Protein AF-A0A1G4W6S1-F1 (afdb_monomer_lite)

Organism: NCBI:txid258505

Foldseek 3Di:
DDDDPVVVVVVVVVQCPPPVNVVVVVVVVVVCVVVCCCLCPVVVPDDQPDDDPVRSVVVVVVSSVVSVVVVVVVVDDD

InterPro domains:
  IPR025668 Transposase DDE domain [PF13751] (8-72)

Secondary structure (DSSP, 8-state):
-PPPHHHHHHHHHHHHTSHHHHHHHHHHHHHHHHHHHIIIIIS---S-SS-SHHHHHHHHHHHHHHHHHHHHHHHS--

Structure (mmCIF, N/CA/C/O backbone):
data_AF-A0A1G4W6S1-F1
#
_entry.id   AF-A0A1G4W6S1-F1
#
loop_
_atom_site.group_PDB
_atom_site.id
_atom_site.type_symbol
_atom_site.label_atom_id
_atom_site.label_alt_id
_atom_site.label_comp_id
_atom_site.label_asym_id
_atom_site.label_entity_id
_atom_site.label_seq_id
_atom_site.pdbx_PDB_ins_code
_atom_site.Cartn_x
_atom_site.Cartn_y
_atom_site.Cartn_z
_atom_site.occupancy
_atom_site.B_iso_or_equiv
_atom_site.auth_seq_id
_atom_site.auth_comp_id
_atom_site.auth_asym_id
_atom_site.auth_atom_id
_atom_site.pdbx_PDB_model_num
ATOM 1 N N . GLU A 1 1 ? -9.505 -14.196 -24.795 1.00 61.53 1 GLU A N 1
ATOM 2 C CA . GLU A 1 1 ? -8.456 -15.209 -24.572 1.00 61.53 1 GLU A CA 1
ATOM 3 C C . GLU A 1 1 ? -7.423 -14.622 -23.622 1.00 61.53 1 GLU A C 1
ATOM 5 O O . GLU A 1 1 ? -7.105 -13.444 -23.764 1.00 61.53 1 GLU A O 1
ATOM 10 N N . ALA A 1 2 ? -6.995 -15.357 -22.596 1.00 78.94 2 ALA A N 1
ATOM 11 C CA . ALA A 1 2 ? -5.955 -14.860 -21.699 1.00 78.94 2 ALA A CA 1
ATOM 12 C C . ALA A 1 2 ? -4.624 -14.825 -22.466 1.00 78.94 2 ALA A C 1
ATOM 14 O O . ALA A 1 2 ? -4.279 -15.799 -23.127 1.00 78.94 2 ALA A O 1
ATOM 15 N N . ILE A 1 3 ? -3.906 -13.700 -22.409 1.00 81.69 3 ILE A N 1
ATOM 16 C CA . ILE A 1 3 ? -2.574 -13.574 -23.018 1.00 81.69 3 ILE A CA 1
ATOM 17 C C . ILE A 1 3 ? -1.672 -14.642 -22.394 1.00 81.69 3 ILE A C 1
ATOM 19 O O . ILE A 1 3 ? -1.651 -14.780 -21.169 1.00 81.69 3 ILE A O 1
ATOM 23 N N . ASP A 1 4 ? -0.929 -15.374 -23.226 1.00 93.19 4 ASP A N 1
ATOM 24 C CA . ASP A 1 4 ? 0.038 -16.365 -22.758 1.00 93.19 4 ASP A CA 1
ATOM 25 C C . ASP A 1 4 ? 0.981 -15.753 -21.694 1.00 93.19 4 ASP A C 1
ATOM 27 O O . ASP A 1 4 ? 1.546 -14.673 -21.920 1.00 93.19 4 ASP A O 1
ATOM 31 N N . PRO A 1 5 ? 1.178 -16.404 -20.529 1.00 92.06 5 PRO A N 1
ATOM 32 C CA . PRO A 1 5 ? 1.986 -15.854 -19.440 1.00 92.06 5 PRO A CA 1
ATOM 33 C C . PRO A 1 5 ? 3.422 -15.506 -19.845 1.00 92.06 5 PRO A C 1
ATOM 35 O O . PRO A 1 5 ? 4.012 -14.563 -19.308 1.00 92.06 5 PRO A O 1
ATOM 38 N N . THR A 1 6 ? 3.992 -16.245 -20.794 1.00 94.38 6 THR A N 1
ATOM 39 C CA . THR A 1 6 ? 5.352 -16.033 -21.299 1.00 94.38 6 THR A CA 1
ATO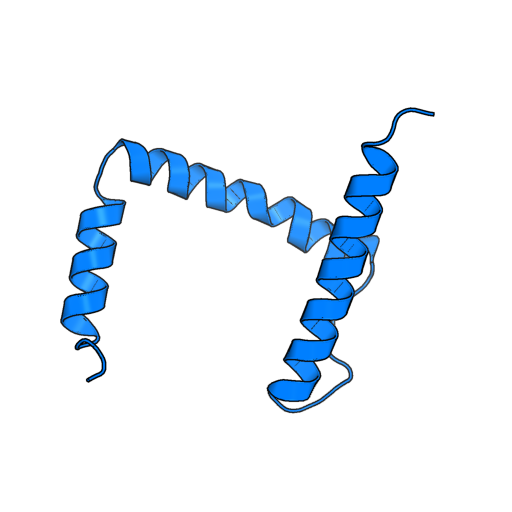M 40 C C . THR A 1 6 ? 5.426 -14.743 -22.106 1.00 94.38 6 THR A C 1
ATOM 42 O O . THR A 1 6 ? 6.330 -13.927 -21.899 1.00 94.38 6 THR A O 1
ATOM 45 N N . ILE A 1 7 ? 4.425 -14.516 -22.960 1.00 94.19 7 ILE A N 1
ATOM 46 C CA . ILE A 1 7 ? 4.273 -13.274 -23.725 1.00 94.19 7 ILE A CA 1
ATOM 47 C C . ILE A 1 7 ? 4.078 -12.088 -22.772 1.00 94.19 7 ILE A C 1
ATOM 49 O O . ILE A 1 7 ? 4.806 -11.098 -22.869 1.00 94.19 7 ILE A O 1
ATOM 53 N N . ALA A 1 8 ? 3.173 -12.206 -21.796 1.00 93.81 8 ALA A N 1
ATOM 54 C CA . ALA A 1 8 ? 2.912 -11.143 -20.823 1.00 93.81 8 ALA A CA 1
ATOM 55 C C . ALA A 1 8 ? 4.169 -10.761 -20.018 1.00 93.81 8 ALA A C 1
ATOM 57 O O . ALA A 1 8 ? 4.438 -9.578 -19.782 1.00 93.81 8 ALA A O 1
ATOM 58 N N . ARG A 1 9 ? 4.977 -11.754 -19.625 1.00 94.12 9 ARG A N 1
ATOM 59 C CA . ARG A 1 9 ? 6.232 -11.526 -18.898 1.00 94.12 9 ARG A CA 1
ATOM 60 C C . ARG A 1 9 ? 7.265 -10.799 -19.750 1.00 94.12 9 ARG A C 1
ATOM 62 O O . ARG A 1 9 ? 7.894 -9.864 -19.258 1.00 94.12 9 ARG A O 1
ATOM 69 N N . LYS A 1 10 ? 7.419 -11.199 -21.015 1.00 96.38 10 LYS A N 1
ATOM 70 C CA . LYS A 1 10 ? 8.330 -10.536 -21.955 1.00 96.38 10 LYS A CA 1
ATOM 71 C C . LYS A 1 10 ? 7.951 -9.064 -22.137 1.00 96.38 10 LYS A C 1
ATOM 73 O O . LYS A 1 10 ? 8.792 -8.199 -21.932 1.00 96.38 10 LYS A O 1
ATOM 78 N N . MET A 1 11 ? 6.668 -8.782 -22.372 1.00 95.81 11 MET A N 1
ATOM 79 C CA . MET A 1 11 ? 6.164 -7.408 -22.496 1.00 95.81 11 MET A CA 1
ATOM 80 C C . MET A 1 11 ? 6.446 -6.560 -21.247 1.00 95.81 11 MET A C 1
ATOM 82 O O . MET A 1 11 ? 6.804 -5.387 -21.356 1.00 95.81 11 MET A O 1
ATOM 86 N N . MET A 1 12 ? 6.299 -7.137 -20.048 1.00 94.75 12 MET A N 1
ATOM 87 C CA . MET A 1 12 ? 6.615 -6.428 -18.805 1.00 94.75 12 MET A CA 1
ATOM 88 C C . MET A 1 12 ? 8.115 -6.140 -18.674 1.00 94.75 12 MET A C 1
ATOM 90 O O . MET A 1 12 ? 8.482 -5.041 -18.265 1.00 94.75 12 MET A O 1
ATOM 94 N N . ASN A 1 13 ? 8.978 -7.090 -19.037 1.00 95.69 13 ASN A N 1
ATOM 95 C CA . ASN A 1 13 ? 10.427 -6.891 -19.011 1.00 95.69 13 ASN A CA 1
ATOM 96 C C . ASN A 1 13 ? 10.859 -5.780 -19.977 1.00 95.69 13 ASN A C 1
ATOM 98 O O . ASN A 1 13 ? 11.587 -4.881 -19.564 1.00 95.69 13 ASN A O 1
ATOM 102 N N . ASP A 1 14 ? 10.343 -5.795 -21.208 1.00 96.56 14 ASP A N 1
ATOM 103 C CA . ASP A 1 14 ? 10.644 -4.785 -22.233 1.00 96.56 14 ASP A CA 1
ATOM 104 C C . ASP A 1 14 ? 10.160 -3.383 -21.814 1.00 96.56 14 ASP A C 1
ATOM 106 O O . ASP A 1 14 ? 10.781 -2.361 -22.118 1.00 96.56 14 ASP A O 1
ATOM 110 N N . LYS A 1 15 ? 9.053 -3.312 -21.062 1.00 95.50 15 LYS A N 1
ATOM 111 C CA . LYS A 1 15 ? 8.574 -2.063 -20.459 1.00 95.50 15 LYS A CA 1
ATOM 112 C C . LYS A 1 15 ? 9.496 -1.593 -19.336 1.00 95.50 15 LYS A C 1
ATOM 114 O O . LYS A 1 15 ? 9.834 -0.412 -19.275 1.00 95.50 15 LYS A O 1
ATOM 119 N N . LEU A 1 16 ? 9.876 -2.494 -18.431 1.00 95.25 16 LEU A N 1
ATOM 120 C CA . LEU A 1 16 ? 10.708 -2.172 -17.272 1.00 95.25 16 LEU A CA 1
ATOM 121 C C . LEU A 1 16 ? 12.169 -1.891 -17.637 1.00 95.25 16 LEU A C 1
ATOM 123 O O . LEU A 1 16 ? 12.848 -1.265 -16.831 1.00 95.25 16 LEU A O 1
ATOM 127 N N . SER A 1 17 ? 12.649 -2.302 -18.814 1.00 94.69 17 SER A N 1
ATOM 128 C CA . SER A 1 17 ? 14.010 -2.009 -19.280 1.00 94.69 17 SER A CA 1
ATOM 129 C C . SER A 1 17 ? 14.198 -0.568 -19.759 1.00 94.69 17 SER A C 1
ATOM 131 O O . SER A 1 17 ? 15.335 -0.112 -19.860 1.00 94.69 17 SER A O 1
ATOM 133 N N . GLN A 1 18 ? 13.114 0.162 -20.044 1.00 96.88 18 GLN A N 1
ATOM 134 C CA . GLN A 1 18 ? 13.205 1.566 -20.453 1.00 96.88 18 GLN A CA 1
ATOM 135 C C . GLN A 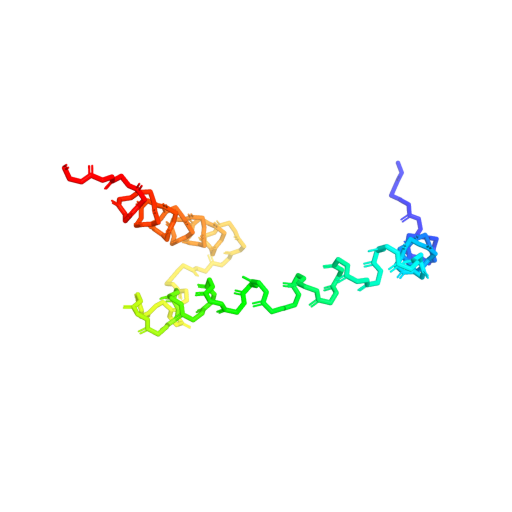1 18 ? 13.778 2.419 -19.305 1.00 96.88 18 GLN A C 1
ATOM 137 O O . GLN A 1 18 ? 13.280 2.307 -18.180 1.00 96.88 18 GLN A O 1
ATOM 142 N N . PRO A 1 19 ? 14.773 3.299 -19.541 1.00 94.56 19 PRO A N 1
ATOM 143 C CA . PRO A 1 19 ? 15.466 4.037 -18.475 1.00 94.56 19 PRO A CA 1
ATOM 144 C C . PRO A 1 19 ? 14.527 4.835 -17.553 1.00 94.56 19 PRO A C 1
ATOM 146 O O . PRO A 1 19 ? 14.663 4.821 -16.326 1.00 94.56 19 PRO A O 1
ATOM 149 N N . GLU A 1 20 ? 13.522 5.482 -18.138 1.00 95.12 20 GLU A N 1
ATOM 150 C CA . GLU A 1 20 ? 12.455 6.195 -17.426 1.00 95.12 20 GLU A CA 1
ATOM 151 C C . GLU A 1 20 ? 11.650 5.269 -16.498 1.00 95.12 20 GLU A C 1
ATOM 153 O O . GLU A 1 20 ? 11.410 5.586 -15.332 1.00 95.12 20 GLU A O 1
ATOM 158 N N . ASN A 1 21 ? 11.314 4.065 -16.962 1.00 94.62 21 ASN A N 1
ATOM 159 C CA . ASN A 1 21 ? 10.539 3.101 -16.192 1.00 94.62 21 ASN A CA 1
ATOM 160 C C . ASN A 1 21 ? 11.384 2.454 -15.097 1.00 94.62 21 ASN A C 1
ATOM 162 O O . ASN A 1 21 ? 10.864 2.226 -14.006 1.00 94.62 21 ASN A O 1
ATOM 166 N N . VAL A 1 22 ? 12.681 2.227 -15.329 1.00 94.50 22 VAL A N 1
ATOM 167 C CA . VAL A 1 22 ? 13.615 1.749 -14.294 1.00 94.50 22 VAL A CA 1
ATOM 168 C C . VAL A 1 22 ? 13.641 2.720 -13.115 1.00 94.50 22 VAL A C 1
ATOM 170 O O . VAL A 1 22 ? 13.517 2.309 -11.956 1.00 94.50 22 VAL A O 1
ATOM 173 N N . THR A 1 23 ? 13.792 4.017 -13.393 1.00 94.12 23 THR A N 1
ATOM 174 C CA . THR A 1 23 ? 13.853 5.040 -12.337 1.00 94.12 23 THR A CA 1
ATOM 175 C C . THR A 1 23 ? 12.528 5.161 -11.584 1.00 94.12 23 THR A C 1
ATOM 177 O O . THR A 1 23 ? 12.526 5.157 -10.347 1.00 94.12 23 THR A O 1
ATOM 180 N N . LEU A 1 24 ? 11.396 5.170 -12.296 1.00 93.62 24 LEU A N 1
ATOM 181 C CA . LEU A 1 24 ? 10.067 5.203 -11.684 1.00 93.62 24 LEU A CA 1
ATOM 182 C C . LEU A 1 24 ? 9.784 3.947 -10.847 1.00 93.62 24 LEU A C 1
ATOM 184 O O . LEU A 1 24 ? 9.272 4.041 -9.729 1.00 93.62 24 LEU A O 1
ATOM 188 N N . TYR A 1 25 ? 10.154 2.770 -11.352 1.00 92.25 25 TYR A N 1
ATOM 189 C CA . TYR A 1 25 ? 9.970 1.499 -10.659 1.00 92.25 25 TYR A CA 1
ATOM 190 C C . TYR A 1 25 ? 10.795 1.435 -9.370 1.00 92.25 25 TYR A C 1
ATOM 192 O O . TYR A 1 25 ? 10.277 1.028 -8.326 1.00 92.25 25 TYR A O 1
ATOM 200 N N . ARG A 1 26 ? 12.040 1.930 -9.400 1.00 91.56 26 ARG A N 1
ATOM 201 C CA . ARG A 1 26 ? 12.877 2.062 -8.198 1.00 91.56 26 ARG A CA 1
ATOM 202 C C . ARG A 1 26 ? 12.213 2.963 -7.153 1.00 91.56 26 ARG A C 1
ATOM 204 O O . ARG A 1 26 ? 12.149 2.592 -5.983 1.00 91.56 26 ARG A O 1
ATOM 211 N N . LYS A 1 27 ? 11.659 4.109 -7.570 1.00 92.75 27 LYS A N 1
ATOM 212 C CA . LYS A 1 27 ? 10.924 5.021 -6.675 1.00 92.75 27 LYS A CA 1
ATOM 213 C C . LYS A 1 27 ? 9.677 4.360 -6.083 1.00 92.75 27 LYS A C 1
ATOM 215 O O . LYS A 1 27 ? 9.393 4.548 -4.899 1.00 92.75 27 LYS A O 1
ATOM 220 N N . ARG A 1 28 ? 8.962 3.548 -6.874 1.00 91.81 28 ARG A N 1
ATOM 221 C CA . ARG A 1 28 ? 7.778 2.806 -6.414 1.00 91.81 28 ARG A CA 1
ATOM 222 C C . ARG A 1 28 ? 8.100 1.925 -5.210 1.00 91.81 28 ARG A C 1
ATOM 224 O O . ARG A 1 28 ? 7.321 1.916 -4.259 1.00 91.81 28 ARG A O 1
ATOM 231 N N . GLY A 1 29 ? 9.239 1.229 -5.252 1.00 90.19 29 GLY A N 1
ATOM 232 C CA . GLY A 1 29 ? 9.694 0.353 -4.171 1.00 90.19 29 GLY A CA 1
ATOM 233 C C . GLY A 1 29 ? 9.730 1.066 -2.821 1.00 90.19 29 GLY A C 1
ATOM 234 O O . GLY A 1 29 ? 9.138 0.591 -1.866 1.00 90.19 29 GLY A O 1
ATOM 235 N N . VAL A 1 30 ? 10.319 2.260 -2.763 1.00 93.06 30 VAL A N 1
ATOM 236 C CA . VAL A 1 30 ? 10.403 3.033 -1.512 1.00 93.06 30 VAL A CA 1
ATOM 237 C C . VAL A 1 30 ? 9.065 3.688 -1.154 1.00 93.06 30 VAL A C 1
ATOM 239 O O . VAL A 1 30 ? 8.715 3.794 0.016 1.00 93.06 30 VAL A O 1
ATOM 242 N N . SER A 1 31 ? 8.283 4.110 -2.153 1.00 92.00 31 SER A N 1
ATOM 243 C CA . SER A 1 31 ? 7.030 4.846 -1.922 1.00 92.00 31 SER A CA 1
ATOM 244 C C . SER A 1 31 ? 5.948 4.046 -1.190 1.00 92.00 31 SER A C 1
ATOM 246 O O . SER A 1 31 ? 5.094 4.642 -0.536 1.00 92.00 31 SER A O 1
ATOM 248 N N . ILE A 1 32 ? 5.963 2.713 -1.298 1.00 92.00 32 ILE A N 1
ATOM 249 C CA . ILE A 1 32 ? 4.933 1.858 -0.696 1.00 92.00 32 ILE A CA 1
ATOM 250 C C . ILE A 1 32 ? 5.242 1.493 0.762 1.00 92.00 32 ILE A C 1
ATOM 252 O O . ILE A 1 32 ? 4.320 1.257 1.543 1.00 92.00 32 ILE A O 1
ATOM 256 N N . GLU A 1 33 ? 6.516 1.506 1.152 1.00 94.69 33 GLU A N 1
ATOM 257 C CA . GLU A 1 33 ? 6.954 1.205 2.518 1.00 94.69 33 GLU A CA 1
ATOM 258 C C . GLU A 1 33 ? 6.242 2.033 3.601 1.00 94.69 33 GLU A C 1
ATOM 260 O O . GLU A 1 33 ? 5.734 1.430 4.546 1.00 94.69 33 GLU A O 1
ATOM 265 N N . PRO A 1 34 ? 6.079 3.370 3.492 1.00 93.12 34 PRO A N 1
ATOM 266 C CA . PRO A 1 34 ? 5.354 4.134 4.510 1.00 93.12 34 PRO A CA 1
ATOM 267 C C . PRO A 1 34 ? 3.872 3.747 4.617 1.00 93.12 34 PRO A C 1
ATOM 269 O O . PRO A 1 34 ? 3.292 3.828 5.700 1.00 93.12 34 PRO A O 1
ATOM 272 N N . VAL A 1 35 ? 3.248 3.287 3.525 1.00 92.94 35 VAL A N 1
ATOM 273 C CA . VAL A 1 35 ? 1.858 2.806 3.551 1.00 92.94 35 VAL A CA 1
ATOM 274 C C . VAL A 1 35 ? 1.768 1.529 4.382 1.00 92.94 35 VAL A C 1
ATOM 276 O O . VAL A 1 35 ? 0.952 1.450 5.304 1.00 92.94 35 VAL A O 1
ATOM 279 N N . PHE A 1 36 ? 2.640 0.554 4.113 1.00 94.00 36 PHE A N 1
ATOM 280 C CA . PHE A 1 36 ? 2.689 -0.685 4.891 1.00 94.00 36 PHE A CA 1
ATOM 281 C C . PHE A 1 36 ? 3.130 -0.453 6.336 1.00 94.00 36 PHE A C 1
ATOM 283 O O . PHE A 1 36 ? 2.568 -1.076 7.238 1.00 94.00 36 PHE A O 1
ATOM 290 N N . GLY A 1 37 ? 4.083 0.451 6.565 1.00 95.12 37 GLY A N 1
ATOM 291 C CA . GLY A 1 37 ? 4.520 0.868 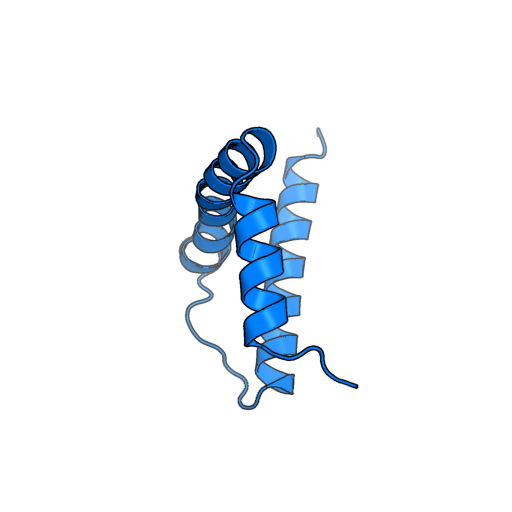7.893 1.00 95.12 37 GLY A CA 1
ATOM 292 C C . GLY A 1 37 ? 3.361 1.429 8.711 1.00 95.12 37 GLY A C 1
ATOM 293 O O . GLY A 1 37 ? 3.112 0.950 9.814 1.00 95.12 37 GLY A O 1
ATOM 294 N N . ASN A 1 38 ? 2.578 2.353 8.146 1.00 95.56 38 ASN A N 1
ATOM 295 C CA . ASN A 1 38 ? 1.422 2.920 8.839 1.00 95.56 38 ASN A CA 1
ATOM 296 C C . ASN A 1 38 ? 0.352 1.856 9.137 1.00 95.56 38 ASN A C 1
ATOM 298 O O . ASN A 1 38 ? -0.089 1.728 10.275 1.00 95.56 38 ASN A O 1
ATOM 302 N N . ILE A 1 39 ? -0.027 1.047 8.140 1.00 96.44 39 ILE A N 1
ATOM 303 C CA . ILE A 1 39 ? -1.055 0.004 8.303 1.00 96.44 39 ILE A CA 1
ATOM 304 C C . ILE A 1 39 ? -0.648 -1.022 9.370 1.00 96.44 39 ILE A C 1
ATOM 306 O O . ILE A 1 39 ? -1.451 -1.386 10.227 1.00 96.44 39 ILE A O 1
ATOM 310 N N . LYS A 1 40 ? 0.603 -1.485 9.345 1.00 95.44 40 LYS A N 1
ATOM 311 C CA . LYS A 1 40 ? 1.056 -2.563 10.228 1.00 95.44 40 LYS A CA 1
ATOM 312 C C . LYS A 1 40 ? 1.486 -2.058 11.605 1.00 95.44 40 LYS A C 1
ATOM 314 O O . LYS A 1 40 ? 1.150 -2.681 12.610 1.00 95.44 40 LYS A O 1
ATOM 319 N N . ALA A 1 41 ? 2.293 -1.000 11.670 1.00 95.81 41 ALA A N 1
ATOM 320 C CA . ALA A 1 41 ? 2.885 -0.526 12.921 1.00 95.81 41 ALA A CA 1
ATOM 321 C C . ALA A 1 41 ? 1.962 0.435 13.671 1.00 95.81 41 ALA A C 1
ATOM 323 O O . ALA A 1 41 ? 1.712 0.210 14.848 1.00 95.81 41 ALA A O 1
ATOM 324 N N . ASN A 1 42 ? 1.415 1.444 12.993 1.00 95.00 42 ASN A N 1
ATOM 325 C CA . ASN A 1 42 ? 0.631 2.485 13.661 1.00 95.00 42 ASN A CA 1
ATOM 326 C C . ASN A 1 42 ? -0.840 2.085 13.831 1.00 95.00 42 ASN A C 1
ATOM 328 O O . ASN A 1 42 ? -1.417 2.311 14.887 1.00 95.00 42 ASN A O 1
ATOM 332 N N . LEU A 1 43 ? -1.445 1.471 12.807 1.00 94.94 43 LEU A N 1
ATOM 333 C CA . LEU A 1 43 ? -2.836 0.997 12.858 1.00 94.94 43 LEU A CA 1
ATOM 334 C C . LEU A 1 43 ? -2.967 -0.429 13.416 1.00 94.94 43 LEU A C 1
ATOM 336 O O . LEU A 1 43 ? -4.079 -0.919 13.582 1.00 94.94 43 LEU A O 1
ATOM 340 N N . GLY A 1 44 ? -1.849 -1.114 13.683 1.00 95.38 44 GLY A N 1
ATOM 341 C CA . GLY A 1 44 ? -1.843 -2.442 14.303 1.00 95.38 44 GLY A CA 1
ATOM 342 C C . GLY A 1 44 ? -2.425 -3.575 13.446 1.00 95.38 44 GLY A C 1
ATOM 343 O O . GLY A 1 44 ? -2.626 -4.677 13.953 1.00 95.38 44 GLY A O 1
ATOM 344 N N . PHE A 1 45 ? -2.679 -3.358 12.151 1.00 95.88 45 PHE A N 1
ATOM 345 C CA . PHE A 1 45 ? -3.279 -4.366 11.275 1.00 95.88 45 PHE A CA 1
ATOM 346 C C . PHE A 1 45 ? -2.237 -5.422 10.869 1.00 95.88 45 PHE A C 1
ATOM 348 O O . PHE A 1 45 ? -1.470 -5.247 9.914 1.00 95.88 45 PHE A O 1
ATOM 355 N N . ARG A 1 46 ? -2.159 -6.511 11.645 1.00 94.81 46 ARG A N 1
ATOM 356 C CA . ARG A 1 46 ? -1.175 -7.601 11.473 1.00 94.81 46 ARG A CA 1
ATOM 357 C C . ARG A 1 46 ? -1.773 -8.901 10.955 1.00 94.81 46 ARG A C 1
ATOM 359 O O . ARG A 1 46 ? -1.054 -9.688 10.343 1.00 94.81 46 ARG A O 1
ATOM 366 N N . THR A 1 47 ? -3.060 -9.112 11.183 1.00 95.69 47 THR A N 1
ATOM 367 C CA . THR A 1 47 ? -3.779 -10.331 10.822 1.00 95.69 47 THR A CA 1
ATOM 368 C C . THR A 1 47 ? -5.127 -9.973 10.211 1.00 95.69 47 THR A C 1
ATOM 370 O O . THR A 1 47 ? -5.722 -8.951 10.545 1.00 95.69 47 THR A O 1
ATOM 373 N N . PHE A 1 48 ? -5.598 -10.823 9.302 1.00 96.38 48 PHE A N 1
ATOM 374 C CA . PHE A 1 48 ? -6.966 -10.771 8.796 1.00 96.38 48 PHE A CA 1
ATOM 375 C C . PHE A 1 48 ? -7.878 -11.521 9.763 1.00 96.38 48 PHE A C 1
ATOM 377 O O . PHE A 1 48 ? -7.510 -12.601 10.239 1.00 96.38 48 PHE A O 1
ATOM 384 N N . SER A 1 49 ? -9.047 -10.959 10.061 1.00 95.56 49 SER A N 1
ATOM 385 C CA . SER A 1 49 ? -10.037 -11.611 10.924 1.00 95.56 49 SER A CA 1
ATOM 386 C C . SER A 1 49 ? -10.970 -12.491 10.098 1.00 95.56 49 SER A C 1
ATOM 388 O O . SER A 1 49 ? -11.437 -13.528 10.575 1.00 95.56 49 SER A O 1
ATOM 390 N N . LEU A 1 50 ? -11.226 -12.104 8.844 1.00 96.94 50 LEU A N 1
ATOM 391 C CA . LEU A 1 50 ? -12.057 -12.862 7.921 1.00 96.94 50 LEU A CA 1
ATOM 392 C C . LEU A 1 50 ? -11.232 -13.903 7.157 1.00 96.94 50 LEU A C 1
ATOM 394 O O . LEU A 1 50 ? -10.032 -13.764 6.924 1.00 96.94 50 LEU A O 1
ATOM 398 N N . ARG A 1 51 ? -11.911 -14.973 6.737 1.00 96.06 51 ARG A N 1
ATOM 399 C CA . ARG A 1 51 ? -11.339 -16.034 5.899 1.00 96.06 51 ARG A CA 1
ATOM 400 C C . ARG A 1 51 ? -11.947 -16.002 4.502 1.00 96.06 51 ARG A C 1
ATOM 402 O O . ARG A 1 51 ? -13.063 -15.530 4.299 1.00 96.06 51 ARG A O 1
ATOM 409 N N . GLY A 1 52 ? -11.205 -16.554 3.546 1.00 97.06 52 GLY A N 1
ATOM 410 C CA . GLY A 1 52 ? -11.582 -16.569 2.135 1.00 97.06 52 GLY A CA 1
ATOM 411 C C . GLY A 1 52 ? -11.257 -15.254 1.426 1.00 97.06 52 GLY A C 1
ATOM 412 O O . GLY A 1 52 ? -11.227 -14.185 2.033 1.00 97.06 52 GLY A O 1
ATOM 413 N N . HIS A 1 53 ? -11.010 -15.345 0.117 1.00 97.38 53 HIS A N 1
ATOM 414 C CA . HIS A 1 53 ? -10.542 -14.220 -0.697 1.00 97.38 53 HIS A CA 1
ATOM 415 C C . HIS A 1 53 ? -11.454 -12.994 -0.575 1.00 97.38 53 HIS A C 1
ATOM 417 O O . HIS A 1 53 ? -10.978 -11.890 -0.345 1.00 97.38 53 HIS A O 1
ATOM 423 N N . THR A 1 54 ? -12.771 -13.188 -0.661 1.00 98.00 54 THR A N 1
ATOM 424 C CA . THR A 1 54 ? -13.745 -12.092 -0.583 1.00 98.00 54 THR A CA 1
ATOM 425 C C . THR A 1 54 ? -13.713 -11.375 0.768 1.00 98.00 54 THR A C 1
ATOM 427 O O . THR A 1 54 ? -13.732 -10.148 0.796 1.00 98.00 54 THR A O 1
ATOM 430 N N . GLY A 1 55 ? -13.627 -12.114 1.880 1.00 97.62 55 GLY A N 1
ATOM 431 C CA . GLY A 1 55 ? -13.586 -11.530 3.224 1.00 97.62 55 GLY A CA 1
ATOM 432 C C . GLY A 1 55 ? -12.300 -10.741 3.468 1.00 97.62 55 GLY A C 1
ATOM 433 O O . GLY A 1 55 ? -12.352 -9.560 3.809 1.00 97.62 55 GLY A O 1
ATOM 434 N N . VAL A 1 56 ? -11.154 -11.367 3.187 1.00 97.75 56 VAL A N 1
ATOM 435 C CA . VAL A 1 56 ? -9.824 -10.741 3.287 1.00 97.75 56 VAL A CA 1
ATOM 436 C C . VAL A 1 56 ? -9.740 -9.480 2.422 1.00 97.75 56 VAL A C 1
ATOM 438 O O . VAL A 1 56 ? -9.212 -8.455 2.851 1.00 97.75 56 VAL A O 1
ATOM 441 N N . HIS A 1 57 ? -10.302 -9.522 1.212 1.00 97.62 57 HIS A N 1
ATOM 442 C CA . HIS A 1 57 ? -10.301 -8.379 0.298 1.00 97.62 57 HIS 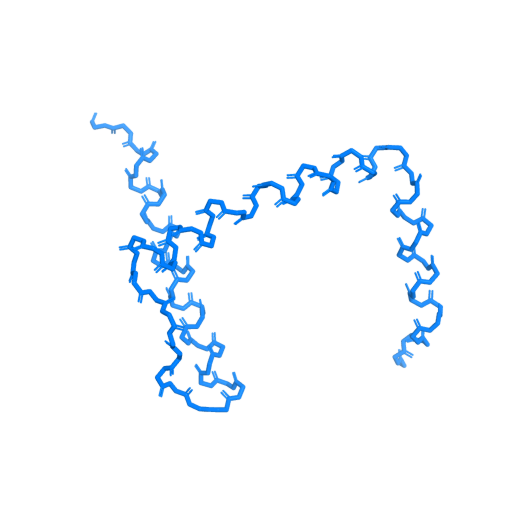A CA 1
ATOM 443 C C . HIS A 1 57 ? -11.132 -7.204 0.820 1.00 97.62 57 HIS A C 1
ATOM 445 O O . HIS A 1 57 ? -10.740 -6.048 0.657 1.00 97.62 57 HIS A O 1
ATOM 451 N N . SER A 1 58 ? -12.262 -7.480 1.474 1.00 97.62 58 SER A N 1
ATOM 452 C CA . SER A 1 58 ? -13.076 -6.450 2.125 1.00 97.62 58 SER A CA 1
ATOM 453 C C . SER A 1 58 ? -12.348 -5.801 3.305 1.00 97.62 58 SER A C 1
ATOM 455 O O . SER A 1 58 ? -12.315 -4.573 3.385 1.00 97.62 58 SER A O 1
ATOM 457 N N . GLU A 1 59 ? -11.704 -6.589 4.174 1.00 97.50 59 GLU A N 1
ATOM 458 C CA . GLU A 1 59 ? -10.884 -6.055 5.277 1.00 97.50 59 GLU A CA 1
ATOM 459 C C . GLU A 1 59 ? -9.724 -5.203 4.758 1.00 97.50 59 GLU A C 1
ATOM 461 O O . GLU A 1 59 ? -9.481 -4.099 5.251 1.00 97.50 59 GLU A O 1
ATOM 466 N N . TRP A 1 60 ? -9.041 -5.683 3.717 1.00 96.81 60 TRP A N 1
ATOM 467 C CA . TRP A 1 60 ? -7.944 -4.951 3.098 1.00 96.81 60 TRP A CA 1
ATOM 468 C C . TRP A 1 60 ? -8.399 -3.602 2.525 1.00 96.81 60 TRP A C 1
ATOM 470 O O . TRP A 1 60 ? -7.756 -2.573 2.734 1.00 96.81 60 TRP A O 1
ATOM 480 N N . ARG A 1 61 ? -9.550 -3.572 1.844 1.00 97.06 61 ARG A N 1
ATOM 481 C CA . ARG A 1 61 ? -10.138 -2.320 1.347 1.00 97.06 61 ARG A CA 1
ATOM 482 C C . ARG A 1 61 ? -10.478 -1.363 2.481 1.00 97.06 61 ARG A C 1
ATOM 484 O O . ARG A 1 61 ? -10.180 -0.178 2.363 1.00 97.06 61 ARG A O 1
ATOM 491 N N . LEU A 1 62 ? -11.059 -1.865 3.568 1.00 97.31 62 LEU A N 1
ATOM 492 C CA . LEU A 1 62 ? -11.409 -1.049 4.726 1.00 97.31 62 LEU A CA 1
ATOM 493 C C . LEU A 1 62 ? -10.171 -0.374 5.331 1.00 97.31 62 LEU A C 1
ATOM 495 O O . LEU A 1 62 ? -10.161 0.848 5.487 1.00 97.31 62 LEU A O 1
ATOM 499 N N . ILE A 1 63 ? -9.104 -1.131 5.606 1.00 97.12 63 ILE A N 1
ATOM 500 C CA . ILE A 1 63 ? -7.895 -0.561 6.217 1.00 97.12 63 ILE A CA 1
ATOM 501 C C . ILE A 1 63 ? -7.177 0.420 5.277 1.00 97.12 63 ILE A C 1
ATOM 503 O O . ILE A 1 63 ? -6.678 1.456 5.723 1.00 97.12 63 ILE A O 1
ATOM 507 N N . CYS A 1 64 ? -7.183 0.163 3.963 1.00 96.06 64 CYS A N 1
ATOM 508 C CA . CYS A 1 64 ? -6.675 1.115 2.975 1.00 96.06 64 CYS A CA 1
ATOM 509 C C . CYS A 1 64 ? -7.493 2.414 2.942 1.00 96.06 64 CYS A C 1
ATOM 511 O O . CYS A 1 64 ? -6.910 3.495 2.828 1.00 96.06 64 CYS A O 1
ATOM 513 N N . THR A 1 65 ? -8.821 2.333 3.065 1.00 97.44 65 THR A N 1
ATOM 514 C CA . THR A 1 65 ? -9.685 3.517 3.163 1.00 97.44 65 THR A CA 1
ATOM 515 C C . THR A 1 65 ? -9.335 4.335 4.398 1.00 97.44 65 THR A C 1
ATOM 517 O O . THR A 1 65 ? -9.081 5.530 4.266 1.00 97.44 65 THR A O 1
ATOM 520 N N . VAL A 1 66 ? -9.211 3.698 5.568 1.00 96.56 66 VAL A N 1
ATOM 521 C CA . VAL A 1 66 ? -8.804 4.373 6.813 1.00 96.56 66 VAL A CA 1
ATOM 522 C C . VAL A 1 66 ? -7.448 5.067 6.647 1.00 96.56 66 VAL A C 1
ATOM 524 O O . VAL A 1 66 ? -7.323 6.253 6.948 1.00 96.56 66 VAL A O 1
ATOM 527 N N . HIS A 1 67 ? -6.447 4.377 6.089 1.00 95.38 67 HIS A N 1
ATOM 528 C CA . HIS A 1 67 ? -5.137 4.971 5.799 1.00 95.38 67 HIS A CA 1
ATOM 529 C C . HIS A 1 67 ? -5.243 6.232 4.919 1.00 95.38 67 HIS A C 1
ATOM 531 O O . HIS A 1 67 ? -4.574 7.235 5.178 1.00 95.38 67 HIS A O 1
ATOM 537 N N . ASN A 1 68 ? -6.075 6.194 3.875 1.00 94.56 68 ASN A N 1
ATOM 538 C CA . ASN A 1 68 ? -6.268 7.332 2.978 1.00 94.56 68 ASN A CA 1
ATOM 539 C C . ASN A 1 68 ? -7.026 8.485 3.647 1.00 94.56 68 ASN A C 1
ATOM 541 O O . ASN A 1 68 ? -6.637 9.634 3.455 1.00 94.56 68 ASN A O 1
ATOM 545 N N . MET A 1 69 ? -8.049 8.198 4.457 1.00 96.25 69 MET A N 1
ATOM 546 C CA . MET A 1 69 ? -8.779 9.219 5.218 1.00 96.25 69 MET A CA 1
ATOM 547 C C . MET A 1 69 ? -7.856 9.952 6.191 1.00 96.25 69 MET A C 1
ATOM 549 O O . MET A 1 69 ? -7.870 11.179 6.232 1.00 96.25 69 MET A O 1
ATOM 553 N N . LEU A 1 70 ? -6.983 9.222 6.893 1.00 94.44 70 LEU A N 1
ATOM 554 C CA . LEU A 1 70 ? -5.973 9.837 7.753 1.00 94.44 70 LEU A CA 1
ATOM 555 C C . LEU A 1 70 ? -5.036 10.740 6.947 1.00 94.44 70 LEU A C 1
ATOM 557 O O . LEU A 1 70 ? -4.770 11.859 7.365 1.00 94.44 70 LEU A O 1
ATOM 561 N N . LYS A 1 71 ? -4.562 10.321 5.768 1.00 92.62 71 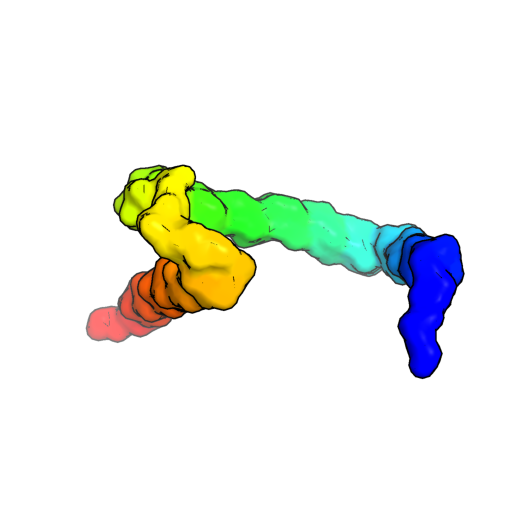LYS A N 1
ATOM 562 C CA . LYS A 1 71 ? -3.747 11.210 4.917 1.00 92.62 71 LYS A CA 1
ATOM 563 C C . LYS A 1 71 ? -4.484 12.488 4.522 1.00 92.62 71 LYS A C 1
ATOM 565 O O . LYS A 1 71 ? -3.871 13.548 4.549 1.00 92.62 71 LYS A O 1
ATOM 570 N N . LEU A 1 72 ? -5.765 12.393 4.162 1.00 94.94 72 LEU A N 1
ATOM 571 C CA . LEU A 1 72 ? -6.571 13.565 3.812 1.00 94.94 72 LEU A CA 1
ATOM 572 C C . LEU A 1 72 ? -6.717 14.512 5.003 1.00 94.94 72 LEU A C 1
ATOM 574 O O . LEU A 1 72 ? -6.508 15.707 4.843 1.00 94.94 72 LEU A O 1
ATOM 578 N N . GLN A 1 73 ? -6.987 13.976 6.194 1.00 94.50 73 GLN A N 1
ATOM 579 C CA . GLN A 1 73 ? -7.068 14.768 7.420 1.00 94.50 73 GLN A CA 1
ATOM 580 C C . GLN A 1 73 ? -5.777 15.555 7.683 1.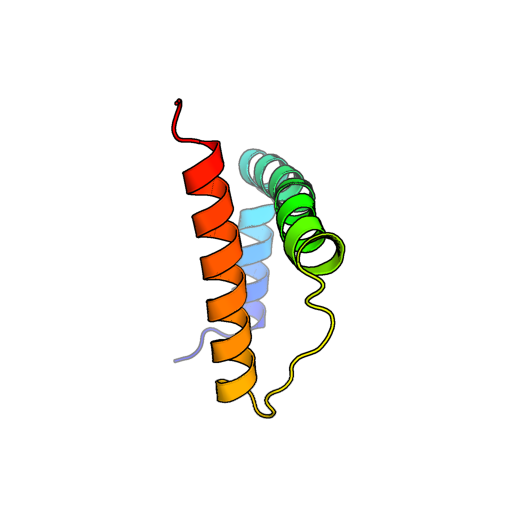00 94.50 73 GLN A C 1
ATOM 582 O O . GLN A 1 73 ? -5.845 16.738 7.984 1.00 94.50 73 GLN A O 1
ATOM 587 N N . HIS A 1 74 ? -4.605 14.928 7.542 1.00 89.06 74 HIS A N 1
ATOM 588 C CA . HIS A 1 74 ? -3.322 15.614 7.749 1.00 89.06 74 HIS A CA 1
ATOM 589 C C . HIS A 1 74 ? -2.977 16.616 6.637 1.00 89.06 74 HIS A C 1
ATOM 591 O O . HIS A 1 74 ? -2.148 17.496 6.849 1.00 89.06 74 HIS A O 1
ATOM 597 N N . ALA A 1 75 ? -3.553 16.459 5.443 1.00 92.25 75 ALA A N 1
ATOM 598 C CA . ALA A 1 75 ? -3.289 17.336 4.307 1.00 92.25 75 ALA A CA 1
ATOM 599 C C . ALA A 1 75 ? -4.132 18.621 4.329 1.00 92.25 75 ALA A C 1
ATOM 601 O O . ALA A 1 75 ? -3.773 19.583 3.651 1.00 92.25 75 ALA A O 1
ATOM 602 N N . ILE A 1 76 ? -5.246 18.638 5.067 1.00 90.62 76 ILE A N 1
ATOM 603 C CA . ILE A 1 76 ? -6.105 19.816 5.201 1.00 90.62 76 ILE A CA 1
ATOM 604 C C . ILE A 1 76 ? -5.484 20.750 6.256 1.00 90.62 76 ILE A C 1
ATOM 606 O O . ILE A 1 76 ? -5.351 20.337 7.410 1.00 90.62 76 ILE A O 1
ATOM 610 N N . PRO A 1 77 ? -5.076 21.983 5.894 1.00 77.38 77 PRO A N 1
ATOM 611 C CA . PRO A 1 77 ? -4.619 22.969 6.870 1.00 77.38 77 PRO A CA 1
ATOM 612 C C . PRO A 1 77 ? -5.778 23.398 7.784 1.00 77.38 77 PRO A C 1
ATOM 614 O O . PRO A 1 77 ? -6.927 23.436 7.343 1.00 77.38 77 PRO A O 1
ATOM 617 N N . ALA A 1 78 ? -5.450 23.671 9.051 1.00 71.50 78 ALA A N 1
ATOM 618 C CA . ALA A 1 78 ? -6.398 24.070 10.094 1.00 71.50 78 ALA A CA 1
ATOM 619 C C . ALA A 1 78 ? -7.048 25.434 9.828 1.00 71.50 78 ALA A C 1
ATOM 621 O O . ALA A 1 78 ? -6.349 26.324 9.286 1.00 71.50 78 ALA A O 1
#

Sequence (78 aa):
EAIDPTIARKMMNDKLSQPENVTLYRKRGVSIEPVFGNIKANLGFRTFSLRGHTGVHSEWRLICTVHNMLKLQHAIPA

Radius of gyration: 17.57 Å; chains: 1; bounding box: 29×41×39 Å

pLDDT: mean 93.59, std 5.71, range [61.53, 98.0]